Protein AF-U2CK22-F1 (afdb_monomer_lite)

Structure (mmCIF, N/CA/C/O backbone):
data_AF-U2CK22-F1
#
_entry.id   AF-U2CK22-F1
#
loop_
_atom_site.group_PDB
_atom_site.id
_atom_site.type_symbol
_atom_site.label_atom_id
_atom_site.label_alt_id
_atom_site.label_comp_id
_atom_site.label_asym_id
_atom_site.label_entity_id
_atom_site.label_seq_id
_atom_site.pdbx_PDB_ins_code
_atom_site.Cartn_x
_atom_site.Cartn_y
_atom_site.Cartn_z
_atom_site.occupancy
_atom_site.B_iso_or_equiv
_atom_site.auth_seq_id
_atom_site.auth_comp_id
_atom_site.auth_asym_id
_atom_site.auth_atom_id
_atom_site.pdbx_PDB_model_num
ATOM 1 N N . MET A 1 1 ? -16.605 -0.017 21.828 1.00 58.69 1 MET A N 1
ATOM 2 C CA . MET A 1 1 ? -15.146 -0.280 21.862 1.00 58.69 1 MET A CA 1
ATOM 3 C C . MET A 1 1 ? -14.783 -1.542 21.091 1.00 58.69 1 MET A C 1
ATOM 5 O O . MET A 1 1 ? -13.920 -1.447 20.230 1.00 58.69 1 MET A O 1
ATOM 9 N N . GLU A 1 2 ? -15.445 -2.678 21.338 1.00 67.06 2 GLU A N 1
ATOM 10 C CA . GLU A 1 2 ? -15.162 -3.943 20.631 1.00 67.06 2 GLU A CA 1
ATOM 11 C C . GLU A 1 2 ? -15.330 -3.843 19.102 1.00 67.06 2 GLU A C 1
ATOM 13 O O . GLU A 1 2 ? -14.438 -4.231 18.357 1.00 67.06 2 GLU A O 1
ATOM 18 N N . GLU A 1 3 ? -16.412 -3.217 18.627 1.00 75.75 3 GLU A N 1
ATOM 19 C CA . GLU A 1 3 ? -16.677 -3.014 17.188 1.00 75.75 3 GLU A CA 1
ATOM 20 C C . GLU A 1 3 ? -15.591 -2.198 16.473 1.00 75.75 3 GLU A C 1
ATOM 22 O O . GLU A 1 3 ? -15.216 -2.494 15.340 1.00 75.75 3 GLU A O 1
ATOM 27 N N . TYR A 1 4 ? -15.035 -1.197 17.157 1.00 78.38 4 TYR A N 1
ATOM 28 C CA . TYR A 1 4 ? -13.980 -0.350 16.608 1.00 78.38 4 TYR A CA 1
ATOM 29 C C . TYR A 1 4 ? -12.685 -1.134 16.454 1.00 78.38 4 TYR A C 1
ATOM 31 O O . TYR A 1 4 ? -12.083 -1.127 15.384 1.00 78.38 4 TYR A O 1
ATOM 39 N N . LYS A 1 5 ? -12.299 -1.892 17.484 1.00 80.81 5 LYS A N 1
ATOM 40 C CA . LYS A 1 5 ? -11.118 -2.757 17.416 1.00 80.81 5 LYS A CA 1
ATOM 41 C C . LYS A 1 5 ? -11.220 -3.750 16.265 1.00 80.81 5 LYS A C 1
ATOM 43 O O . LYS A 1 5 ? -10.226 -3.953 15.577 1.00 80.81 5 LYS A O 1
ATOM 48 N N . VAL A 1 6 ? -12.402 -4.314 16.009 1.00 87.44 6 VAL A N 1
ATOM 49 C CA . VAL A 1 6 ? -12.618 -5.217 14.868 1.00 87.44 6 VAL A CA 1
ATOM 50 C C . VAL A 1 6 ? -12.380 -4.501 13.536 1.00 87.44 6 VAL A C 1
ATOM 52 O O . VAL A 1 6 ? -11.665 -5.034 12.690 1.00 87.44 6 VAL A O 1
ATOM 55 N N . LEU A 1 7 ? -12.923 -3.295 13.344 1.00 86.56 7 LEU A N 1
ATOM 56 C CA . LEU A 1 7 ? -12.722 -2.519 12.111 1.00 86.56 7 LEU A CA 1
ATOM 57 C C . LEU A 1 7 ? -11.252 -2.146 11.889 1.00 86.56 7 LEU A C 1
ATOM 59 O O . LEU A 1 7 ? -10.719 -2.366 10.803 1.00 86.56 7 LEU A O 1
ATOM 63 N N . PHE A 1 8 ? -10.579 -1.638 12.920 1.00 85.56 8 PHE A N 1
ATOM 64 C CA . PHE A 1 8 ? -9.168 -1.260 12.829 1.00 85.56 8 PHE A CA 1
ATOM 65 C C . PHE A 1 8 ? -8.238 -2.472 12.672 1.00 85.56 8 PHE A C 1
ATOM 67 O O . PHE A 1 8 ? -7.241 -2.384 11.956 1.00 85.56 8 PHE A O 1
ATOM 74 N N . THR A 1 9 ? -8.592 -3.622 13.252 1.00 89.25 9 THR A N 1
ATOM 75 C CA . THR A 1 9 ? -7.874 -4.886 13.022 1.00 89.25 9 THR A CA 1
ATOM 76 C C . THR A 1 9 ? -8.012 -5.320 11.568 1.00 89.25 9 THR A C 1
ATOM 78 O O . THR A 1 9 ? -7.001 -5.523 10.910 1.00 89.25 9 THR A O 1
ATOM 81 N N . LYS A 1 10 ? -9.234 -5.334 11.017 1.00 90.88 10 LYS A N 1
ATOM 82 C CA . LYS A 1 10 ? -9.451 -5.637 9.592 1.00 90.88 10 LYS A CA 1
ATOM 83 C C . LYS A 1 10 ? -8.674 -4.691 8.681 1.00 90.88 10 LYS A C 1
ATOM 85 O O . LYS A 1 10 ? -8.083 -5.127 7.698 1.00 90.88 10 LYS A O 1
ATOM 90 N N . PHE A 1 11 ? -8.654 -3.401 9.011 1.00 90.19 11 PHE A N 1
ATOM 91 C CA . PHE A 1 11 ? -7.886 -2.415 8.260 1.00 90.19 11 PHE A CA 1
ATOM 92 C C . PHE A 1 11 ? -6.379 -2.704 8.301 1.00 90.19 11 PHE A C 1
ATOM 94 O O . PHE A 1 11 ? -5.703 -2.616 7.272 1.00 90.19 11 PHE A O 1
ATOM 101 N N . LYS A 1 12 ? -5.844 -3.071 9.472 1.00 89.75 12 LYS A N 1
ATOM 102 C CA . LYS A 1 12 ? -4.444 -3.476 9.630 1.00 89.75 12 LYS A CA 1
ATOM 103 C C . LYS A 1 12 ? -4.135 -4.742 8.835 1.00 89.75 12 LYS A C 1
ATOM 105 O O . LYS A 1 12 ? -3.149 -4.747 8.106 1.00 89.75 12 LYS A O 1
ATOM 110 N N . ASP A 1 13 ? -4.977 -5.764 8.932 1.00 92.25 13 ASP A N 1
ATOM 111 C CA . ASP A 1 13 ? -4.790 -7.036 8.229 1.00 92.25 13 ASP A CA 1
ATOM 112 C C . ASP A 1 13 ? -4.759 -6.810 6.715 1.00 92.25 13 ASP A C 1
ATOM 114 O O . ASP A 1 13 ? -3.807 -7.207 6.047 1.00 92.25 13 ASP A O 1
ATOM 118 N N . LYS A 1 14 ? -5.714 -6.033 6.185 1.00 93.00 14 LYS A N 1
ATOM 119 C CA . LYS A 1 14 ? -5.733 -5.654 4.764 1.00 93.00 14 LYS A CA 1
ATOM 120 C C . LYS A 1 14 ? -4.538 -4.804 4.352 1.00 93.00 14 LYS A C 1
ATOM 122 O O . LYS A 1 14 ? -4.032 -4.948 3.244 1.00 93.00 14 LYS A O 1
ATOM 127 N N . SER A 1 15 ? -4.047 -3.941 5.237 1.00 91.19 15 SER A N 1
ATOM 128 C CA . SER A 1 15 ? -2.815 -3.186 4.986 1.00 91.19 15 SER A CA 1
ATOM 129 C C . SER A 1 15 ? -1.583 -4.106 4.946 1.00 91.19 15 SER A C 1
ATOM 131 O O . SER A 1 15 ? -0.671 -3.860 4.161 1.00 91.19 15 SER A O 1
ATOM 133 N N . GLY A 1 16 ? -1.567 -5.183 5.739 1.00 91.75 16 GLY A N 1
ATOM 134 C CA . GLY A 1 16 ? -0.545 -6.232 5.693 1.00 91.75 16 GLY A CA 1
ATOM 135 C C . GLY A 1 16 ? -0.596 -7.050 4.401 1.00 91.75 16 GLY A C 1
ATOM 136 O O . GLY A 1 16 ? 0.420 -7.176 3.723 1.00 91.75 16 GLY A O 1
ATOM 137 N N . GLU A 1 17 ? -1.784 -7.516 4.009 1.00 93.44 17 GLU A N 1
ATOM 138 C CA . GLU A 1 17 ? -2.002 -8.210 2.730 1.00 93.44 17 GLU A CA 1
ATOM 139 C C . GLU A 1 17 ? -1.563 -7.345 1.537 1.00 93.44 17 GLU A C 1
ATOM 141 O O . GLU A 1 17 ? -0.931 -7.831 0.599 1.00 93.44 17 GLU A O 1
ATOM 146 N N . LEU A 1 18 ? -1.845 -6.038 1.584 1.00 93.38 18 LEU A N 1
ATOM 147 C CA . LEU A 1 18 ? -1.411 -5.092 0.559 1.00 93.38 18 LEU A CA 1
ATOM 148 C C . LEU A 1 18 ? 0.118 -4.986 0.500 1.00 93.38 18 LEU A C 1
ATOM 150 O O . LEU A 1 18 ? 0.689 -4.972 -0.588 1.00 93.38 18 LEU A O 1
ATOM 154 N N . LEU A 1 19 ? 0.791 -4.921 1.651 1.00 92.75 19 LEU A N 1
ATOM 155 C CA . LEU A 1 19 ? 2.254 -4.888 1.707 1.00 92.75 19 LEU A CA 1
ATOM 156 C C . LEU A 1 19 ? 2.875 -6.157 1.116 1.00 92.75 19 LEU A C 1
ATOM 158 O O . LEU A 1 19 ? 3.840 -6.063 0.357 1.00 92.75 19 LEU A O 1
ATOM 162 N N . GLU A 1 20 ? 2.321 -7.329 1.423 1.00 93.81 20 GLU A N 1
ATOM 163 C CA . GLU A 1 20 ? 2.767 -8.590 0.824 1.00 93.81 20 GLU A CA 1
ATOM 164 C C . GLU A 1 20 ? 2.558 -8.599 -0.693 1.00 93.81 20 GLU A C 1
ATOM 166 O O . GLU A 1 20 ? 3.492 -8.911 -1.434 1.00 93.81 20 GLU A O 1
ATOM 171 N N . ALA A 1 21 ? 1.384 -8.175 -1.169 1.00 93.00 21 ALA A N 1
ATOM 172 C CA . ALA A 1 21 ? 1.087 -8.086 -2.597 1.00 93.00 21 ALA A CA 1
ATOM 173 C C . ALA A 1 21 ? 2.056 -7.139 -3.332 1.00 93.00 21 ALA A C 1
ATOM 175 O O . ALA A 1 21 ? 2.594 -7.490 -4.384 1.00 93.00 21 ALA A O 1
ATOM 176 N N . ILE A 1 22 ? 2.356 -5.970 -2.749 1.00 91.38 22 ILE A N 1
ATOM 177 C CA . ILE A 1 22 ? 3.333 -5.014 -3.297 1.00 91.38 22 ILE A CA 1
ATOM 178 C C . ILE A 1 22 ? 4.731 -5.639 -3.366 1.00 91.38 22 ILE A C 1
ATOM 180 O O . ILE A 1 22 ? 5.439 -5.475 -4.365 1.00 91.38 22 ILE A O 1
ATOM 184 N N . ASN A 1 23 ? 5.152 -6.341 -2.313 1.00 91.06 23 ASN A N 1
ATOM 185 C CA . ASN A 1 23 ? 6.470 -6.970 -2.264 1.00 91.06 23 ASN A CA 1
ATOM 186 C C . ASN A 1 23 ? 6.614 -8.082 -3.306 1.00 91.06 23 ASN A C 1
ATOM 188 O O . ASN A 1 23 ? 7.653 -8.146 -3.969 1.00 91.06 23 ASN A O 1
ATOM 192 N N . ASN A 1 24 ? 5.559 -8.874 -3.494 1.00 92.94 24 ASN A N 1
ATOM 193 C CA . ASN A 1 24 ? 5.490 -9.963 -4.467 1.00 92.94 24 ASN A CA 1
ATOM 194 C C . ASN A 1 24 ? 5.239 -9.491 -5.909 1.00 92.94 24 ASN A C 1
ATOM 196 O O . ASN A 1 24 ? 5.241 -10.316 -6.816 1.00 92.94 24 ASN A O 1
ATOM 200 N N . GLU A 1 25 ? 5.051 -8.184 -6.129 1.00 89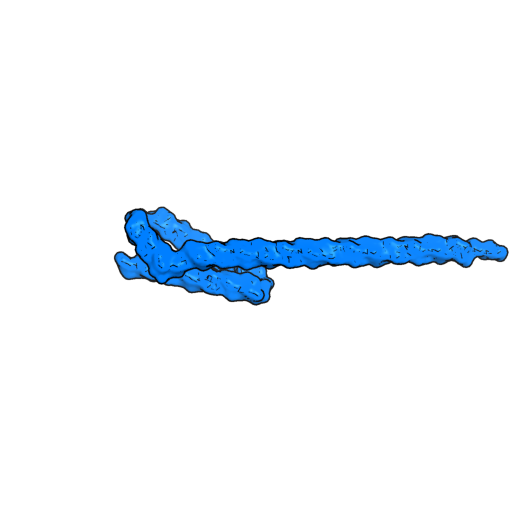.56 25 GLU A N 1
ATOM 201 C CA . GLU A 1 25 ? 4.725 -7.601 -7.440 1.00 89.56 25 GLU A CA 1
ATOM 202 C C . GLU A 1 25 ? 3.429 -8.193 -8.049 1.00 89.56 25 GLU A C 1
ATOM 204 O O . GLU A 1 25 ? 3.251 -8.208 -9.265 1.00 89.56 25 GLU A O 1
ATOM 209 N N . ASP A 1 26 ? 2.495 -8.641 -7.198 1.00 92.56 26 ASP A N 1
ATOM 210 C CA . ASP A 1 26 ? 1.171 -9.132 -7.599 1.00 92.56 26 ASP A CA 1
ATOM 211 C C . ASP A 1 26 ? 0.193 -7.955 -7.735 1.00 92.56 26 ASP A C 1
ATOM 213 O O . ASP A 1 26 ? -0.532 -7.588 -6.807 1.00 92.56 26 ASP A O 1
ATOM 217 N N . TYR A 1 27 ? 0.218 -7.306 -8.899 1.00 87.94 27 TYR A N 1
ATOM 218 C CA . TYR A 1 27 ? -0.544 -6.079 -9.147 1.00 87.94 27 TYR A CA 1
ATOM 219 C C . TYR A 1 27 ? -2.067 -6.278 -9.163 1.00 87.94 27 TYR A C 1
ATOM 221 O O . TYR A 1 27 ? -2.805 -5.345 -8.835 1.00 87.94 27 TYR A O 1
ATOM 229 N N . ASP A 1 28 ? -2.541 -7.476 -9.512 1.00 90.00 28 ASP A N 1
ATOM 230 C CA . ASP A 1 28 ? -3.969 -7.797 -9.479 1.00 90.00 28 ASP A CA 1
ATOM 231 C C . ASP A 1 28 ? -4.455 -7.859 -8.030 1.00 90.00 28 ASP A C 1
ATOM 233 O O . ASP A 1 28 ? -5.472 -7.248 -7.679 1.00 90.00 28 ASP A O 1
ATOM 237 N N . LEU A 1 29 ? -3.678 -8.515 -7.161 1.00 90.69 29 LEU A N 1
ATOM 238 C CA . LEU A 1 29 ? -3.960 -8.547 -5.733 1.00 90.69 29 LEU A CA 1
ATOM 239 C C . LEU A 1 29 ? -3.826 -7.159 -5.096 1.00 90.69 29 LEU A C 1
ATOM 241 O O . LEU A 1 29 ? -4.678 -6.788 -4.295 1.00 90.69 29 LEU A O 1
ATOM 245 N N . VAL A 1 30 ? -2.834 -6.351 -5.491 1.00 90.38 30 VAL A N 1
ATOM 246 C CA . VAL A 1 30 ? -2.704 -4.955 -5.029 1.00 90.38 30 VAL A CA 1
ATOM 247 C C . VAL A 1 30 ? -3.979 -4.155 -5.307 1.00 90.38 30 VAL A C 1
ATOM 249 O O . VAL A 1 30 ? -4.504 -3.512 -4.398 1.00 90.38 30 VAL A O 1
ATOM 252 N N . ASN A 1 31 ? -4.502 -4.208 -6.536 1.00 88.94 31 ASN A N 1
ATOM 253 C CA . ASN A 1 31 ? -5.720 -3.480 -6.905 1.00 88.94 31 ASN A CA 1
ATOM 254 C C . ASN A 1 31 ? -6.940 -3.963 -6.117 1.00 88.94 31 ASN A C 1
ATOM 256 O O . ASN A 1 31 ? -7.724 -3.147 -5.630 1.00 88.94 31 ASN A O 1
ATOM 260 N N . LYS A 1 32 ? -7.087 -5.282 -5.962 1.00 92.25 32 LYS A N 1
ATOM 261 C CA . LYS A 1 32 ? -8.175 -5.868 -5.178 1.00 92.25 32 LYS A CA 1
ATOM 262 C C . LYS A 1 32 ? -8.114 -5.414 -3.717 1.00 92.25 32 LYS A C 1
ATOM 264 O O . LYS A 1 32 ? -9.100 -4.900 -3.192 1.00 92.25 32 LYS A O 1
ATOM 269 N N . THR A 1 33 ? -6.958 -5.561 -3.075 1.00 91.25 33 THR A N 1
ATOM 270 C CA . THR A 1 33 ? -6.788 -5.254 -1.650 1.00 91.25 33 THR A CA 1
ATOM 271 C C . THR A 1 33 ? -6.916 -3.756 -1.370 1.00 91.25 33 THR A C 1
ATOM 273 O O . THR A 1 33 ? -7.432 -3.379 -0.320 1.00 91.25 33 THR A O 1
ATOM 276 N N . LEU A 1 34 ? -6.524 -2.883 -2.308 1.00 90.12 34 LEU A N 1
ATOM 277 C CA . LEU A 1 34 ? -6.794 -1.443 -2.213 1.00 90.12 34 LEU A CA 1
ATOM 278 C C . LEU A 1 34 ? -8.295 -1.139 -2.158 1.00 90.12 34 LEU A C 1
ATOM 280 O O . LEU A 1 34 ? -8.711 -0.350 -1.314 1.00 90.12 34 LEU A O 1
ATOM 284 N N . GLY A 1 35 ? -9.101 -1.786 -3.005 1.00 89.94 35 GLY A N 1
ATOM 285 C CA . GLY A 1 35 ? -10.557 -1.624 -2.993 1.00 89.94 35 GLY A CA 1
ATOM 286 C C . GLY A 1 35 ? -11.178 -2.060 -1.667 1.00 89.94 35 GLY A C 1
ATOM 287 O O . GLY A 1 35 ? -11.886 -1.285 -1.031 1.00 89.94 35 GLY A O 1
ATOM 288 N N . GLU A 1 36 ? -10.832 -3.260 -1.194 1.00 92.12 36 GLU A N 1
ATOM 289 C CA . GLU A 1 36 ? -11.317 -3.784 0.094 1.00 92.12 36 GLU A CA 1
ATOM 290 C C . GLU A 1 36 ? -10.900 -2.888 1.276 1.00 92.12 36 GLU A C 1
ATOM 292 O O . GLU A 1 36 ? -11.648 -2.698 2.237 1.00 92.12 36 GLU A O 1
ATOM 297 N N . ARG A 1 37 ? -9.701 -2.301 1.209 1.00 90.56 37 ARG A N 1
ATOM 298 C CA . ARG A 1 37 ? -9.204 -1.360 2.216 1.00 90.56 37 ARG A CA 1
ATOM 299 C C . ARG A 1 37 ? -9.973 -0.035 2.199 1.00 90.56 37 ARG A C 1
ATOM 301 O O . ARG A 1 37 ? -10.255 0.501 3.272 1.00 90.56 37 ARG A O 1
ATOM 308 N N . GLU A 1 38 ? -10.321 0.480 1.021 1.00 89.06 38 GLU A N 1
ATOM 309 C CA . GLU A 1 38 ? -11.135 1.693 0.865 1.00 89.06 38 GLU A CA 1
ATOM 310 C C . GLU A 1 38 ? -12.553 1.481 1.417 1.00 89.06 38 GLU A C 1
ATOM 312 O O . GLU A 1 38 ? -13.064 2.331 2.139 1.00 89.06 38 GLU A O 1
ATOM 317 N N . GLU A 1 39 ? -13.160 0.314 1.181 1.00 91.56 39 GLU A N 1
ATOM 318 C CA . GLU A 1 39 ? -14.472 -0.031 1.749 1.00 91.56 39 GLU A CA 1
ATOM 319 C C . GLU A 1 39 ? -14.464 0.019 3.284 1.00 91.56 39 GLU A C 1
ATOM 321 O O . GLU A 1 39 ? -15.378 0.570 3.902 1.00 91.56 39 GLU A O 1
ATOM 326 N N . ILE A 1 40 ? -13.404 -0.495 3.918 1.00 89.62 40 ILE A N 1
ATOM 327 C CA . ILE A 1 40 ? -13.243 -0.407 5.376 1.00 89.62 40 ILE A CA 1
ATOM 328 C C . ILE A 1 40 ? -13.113 1.055 5.819 1.00 89.62 40 ILE A C 1
ATOM 330 O O . ILE A 1 40 ? -13.699 1.434 6.835 1.00 89.62 40 ILE A O 1
ATOM 334 N N . LEU A 1 41 ? -12.384 1.890 5.071 1.00 85.50 41 LEU A N 1
ATOM 335 C CA . LEU A 1 41 ? -12.260 3.318 5.376 1.00 85.50 41 LEU A CA 1
ATOM 336 C C . LEU A 1 41 ? -13.590 4.052 5.260 1.00 85.50 41 LEU A C 1
ATOM 338 O O . LEU A 1 41 ? -13.876 4.894 6.105 1.00 85.50 41 LEU A O 1
ATOM 342 N N . GLU A 1 42 ? -14.410 3.736 4.264 1.00 88.44 42 GLU A N 1
ATOM 343 C CA . GLU A 1 42 ? -15.745 4.317 4.139 1.00 88.44 42 GLU A CA 1
ATOM 344 C C . GLU A 1 42 ? -16.630 3.927 5.325 1.00 88.44 42 GLU A C 1
ATOM 346 O O . GLU A 1 42 ? -17.245 4.795 5.947 1.00 88.44 42 GLU A O 1
ATOM 351 N N . ILE A 1 43 ? -16.603 2.657 5.746 1.00 87.31 43 ILE A N 1
ATOM 352 C CA . ILE A 1 43 ? -17.297 2.226 6.969 1.00 87.31 43 ILE A CA 1
ATOM 353 C C . ILE A 1 43 ? -16.785 3.018 8.177 1.00 87.31 43 ILE A C 1
ATOM 355 O O . ILE A 1 43 ? -17.581 3.519 8.971 1.00 87.31 43 ILE A O 1
ATOM 359 N N . VAL A 1 44 ? -15.469 3.203 8.298 1.00 82.75 44 VAL A N 1
ATOM 360 C CA . VAL A 1 44 ? -14.872 3.994 9.379 1.00 82.75 44 VAL A CA 1
ATOM 361 C C . VAL A 1 44 ? -15.313 5.466 9.311 1.00 82.75 44 VAL A C 1
ATOM 363 O O . VAL A 1 44 ? -15.645 6.050 10.333 1.00 82.75 44 VAL A O 1
ATOM 366 N N . LYS A 1 45 ? -15.399 6.081 8.131 1.00 81.81 45 LYS A N 1
ATOM 367 C CA . LYS A 1 45 ? -15.867 7.473 7.985 1.00 81.81 45 LYS A CA 1
ATOM 368 C C . LYS A 1 45 ? -17.336 7.642 8.381 1.00 81.81 45 LYS A C 1
ATOM 370 O O . LYS A 1 45 ? -17.700 8.686 8.913 1.00 81.81 45 LYS A O 1
ATOM 375 N N . THR A 1 46 ? -18.175 6.636 8.122 1.00 84.94 46 THR A N 1
ATOM 376 C CA . THR A 1 46 ? -19.603 6.669 8.503 1.00 84.94 46 THR A CA 1
ATOM 377 C C . THR A 1 46 ? -19.834 6.498 10.004 1.00 84.94 46 THR A C 1
ATOM 379 O O . THR A 1 46 ? -20.870 6.907 10.527 1.00 84.94 46 THR A O 1
ATOM 382 N N . GLN A 1 47 ? -18.871 5.914 10.712 1.00 79.94 47 GLN A N 1
ATOM 383 C CA . GLN A 1 47 ? -18.902 5.778 12.160 1.00 79.94 47 GLN A CA 1
ATOM 384 C C . GLN A 1 47 ? -18.469 7.115 12.784 1.00 79.94 47 GLN A C 1
ATOM 386 O O . GLN A 1 47 ? -17.388 7.629 12.504 1.00 79.94 47 GLN A O 1
ATOM 391 N N . ASN A 1 48 ? -19.312 7.701 13.640 1.00 71.62 48 ASN A N 1
ATOM 392 C CA . ASN A 1 48 ? -19.018 8.959 14.340 1.00 71.62 48 ASN A CA 1
ATOM 393 C C . ASN A 1 48 ? -17.963 8.739 15.441 1.00 71.62 48 ASN A C 1
ATOM 395 O O . ASN A 1 48 ? -18.265 8.708 16.636 1.00 71.62 48 ASN A O 1
ATOM 399 N N . PHE A 1 49 ? -16.707 8.558 15.038 1.00 75.69 49 PHE A N 1
ATOM 400 C CA . PHE A 1 49 ? -15.586 8.430 15.959 1.00 75.69 49 PHE A CA 1
ATOM 401 C C . PHE A 1 49 ? -15.297 9.753 16.662 1.00 75.69 49 PHE A C 1
ATOM 403 O O . PHE A 1 49 ? -15.191 10.805 16.027 1.00 75.69 49 PHE A O 1
ATOM 410 N N . SER A 1 50 ? -15.078 9.695 17.978 1.00 82.06 50 SER A N 1
ATOM 411 C CA . SER A 1 50 ? -14.413 10.804 18.657 1.00 82.06 50 SER A CA 1
ATOM 412 C C . SER A 1 50 ? -12.956 10.874 18.199 1.00 82.06 50 SER A C 1
ATOM 414 O O . SER A 1 50 ? -12.325 9.863 17.863 1.00 82.06 50 SER A O 1
ATOM 416 N N . LYS A 1 51 ? -12.403 12.086 18.203 1.00 83.50 51 LYS A N 1
ATOM 417 C CA . LYS A 1 51 ? -11.012 12.320 17.813 1.00 83.50 51 LYS A CA 1
ATOM 418 C C . LYS A 1 51 ? -10.033 11.561 18.715 1.00 83.50 51 LYS A C 1
ATOM 420 O O . LYS A 1 51 ? -9.003 11.102 18.226 1.00 83.50 51 LYS A O 1
ATOM 425 N N . GLU A 1 52 ? -10.349 11.406 20.003 1.00 85.75 52 GLU A N 1
ATOM 426 C CA . GLU A 1 52 ? -9.526 10.636 20.94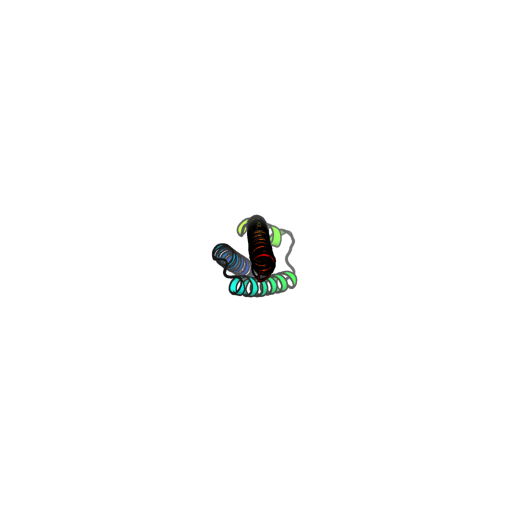1 1.00 85.75 52 GLU A CA 1
ATOM 427 C C . GLU A 1 52 ? -9.485 9.151 20.575 1.00 85.75 52 GLU A C 1
ATOM 429 O O . GLU A 1 52 ? -8.397 8.587 20.502 1.00 85.75 52 GLU A O 1
ATOM 434 N N . ILE A 1 53 ? -10.638 8.543 20.268 1.00 82.12 53 ILE A N 1
ATOM 435 C CA . ILE A 1 53 ? -10.713 7.121 19.896 1.00 82.12 53 ILE A CA 1
ATOM 436 C C . ILE A 1 53 ? -9.927 6.872 18.610 1.00 82.12 53 ILE A C 1
ATOM 438 O O . ILE A 1 53 ? -9.155 5.921 18.530 1.00 8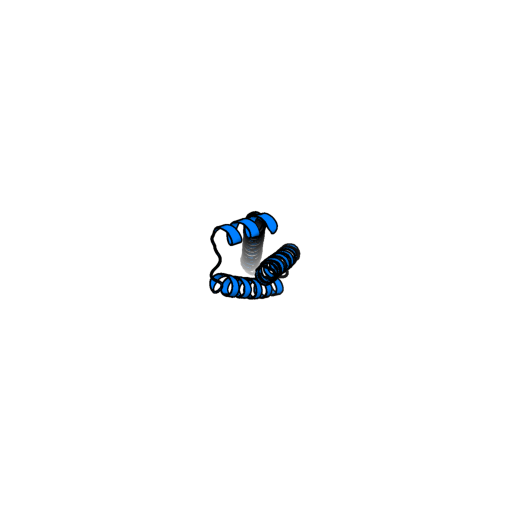2.12 53 ILE A O 1
ATOM 442 N N . PHE A 1 54 ? -10.079 7.740 17.607 1.00 82.38 54 PHE A N 1
ATOM 443 C CA . PHE A 1 54 ? -9.322 7.602 16.364 1.00 82.38 54 PHE A CA 1
ATOM 444 C C . PHE A 1 54 ? -7.811 7.690 16.607 1.00 82.38 54 PHE A C 1
ATOM 446 O O . PHE A 1 54 ? -7.050 6.896 16.057 1.00 82.38 54 PHE A O 1
ATOM 453 N N . LYS A 1 55 ? -7.370 8.629 17.454 1.00 86.62 55 LYS A N 1
ATOM 454 C CA . LYS A 1 55 ? -5.955 8.785 17.802 1.00 86.62 55 LYS A CA 1
ATOM 455 C C . LYS A 1 55 ? -5.411 7.547 18.520 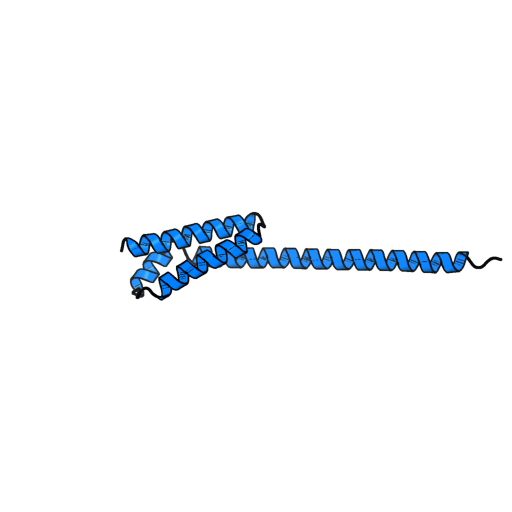1.00 86.62 55 LYS A C 1
ATOM 457 O O . LYS A 1 55 ? -4.360 7.048 18.131 1.00 86.62 55 LYS A O 1
ATOM 462 N N . GLU A 1 56 ? -6.140 7.036 19.508 1.00 87.00 56 GLU A N 1
ATOM 463 C CA . GLU A 1 56 ? -5.759 5.834 20.254 1.00 87.00 56 GLU A CA 1
ATOM 464 C C . GLU A 1 56 ? -5.643 4.615 19.329 1.00 87.00 56 GLU A C 1
ATOM 466 O O . GLU A 1 56 ? -4.671 3.867 19.399 1.00 87.00 56 GLU A O 1
ATOM 471 N N . MET A 1 57 ? -6.590 4.437 18.403 1.00 83.00 57 MET A N 1
ATOM 472 C CA . MET A 1 57 ? -6.528 3.344 17.429 1.00 83.00 57 MET A CA 1
ATOM 473 C C . MET A 1 57 ? -5.386 3.537 16.422 1.00 83.00 57 MET A C 1
ATOM 475 O O . MET A 1 57 ? -4.695 2.578 16.089 1.00 83.00 57 MET A O 1
ATOM 479 N N . ASN A 1 58 ? -5.132 4.765 15.964 1.00 84.81 58 ASN A N 1
ATOM 480 C CA . ASN A 1 58 ? -4.007 5.061 15.076 1.00 84.81 58 ASN A CA 1
ATOM 481 C C . ASN A 1 58 ? -2.658 4.692 15.715 1.00 84.81 58 ASN A C 1
ATOM 483 O O . ASN A 1 58 ? -1.815 4.104 15.038 1.00 84.81 58 ASN A O 1
ATOM 487 N N . GLU A 1 59 ? -2.482 4.990 17.005 1.00 87.12 59 GLU A N 1
ATOM 488 C CA . GLU A 1 59 ? -1.295 4.612 17.783 1.00 87.12 59 GLU A CA 1
ATOM 489 C C . GLU A 1 59 ? -1.227 3.092 18.006 1.00 87.12 59 GLU A C 1
ATOM 491 O O . GLU A 1 59 ? -0.203 2.474 17.719 1.00 87.12 59 GLU A O 1
ATOM 496 N N . LEU A 1 60 ? -2.327 2.464 18.437 1.00 84.56 60 LEU A N 1
ATOM 497 C CA . LEU A 1 60 ? -2.381 1.027 18.732 1.00 84.56 60 LEU A CA 1
ATOM 498 C C . LEU A 1 60 ? -2.075 0.152 17.506 1.00 84.56 60 LEU A C 1
ATOM 500 O O . LEU A 1 60 ? -1.409 -0.879 17.617 1.00 84.56 60 LEU A O 1
ATOM 504 N N . PHE A 1 61 ? -2.578 0.546 16.337 1.00 83.50 61 PHE A N 1
ATOM 505 C CA . PHE A 1 61 ? -2.430 -0.213 15.095 1.00 83.50 61 PHE A CA 1
ATOM 506 C C . PHE A 1 61 ? -1.290 0.296 14.204 1.00 83.50 61 PHE A C 1
ATOM 508 O O . PHE A 1 61 ? -1.059 -0.274 13.139 1.00 83.50 61 PHE A O 1
ATOM 515 N N . ASN A 1 62 ? -0.571 1.331 14.642 1.00 87.56 62 ASN A N 1
ATOM 516 C CA . ASN A 1 62 ? 0.509 1.991 13.915 1.00 87.56 62 ASN A CA 1
ATOM 517 C C . ASN A 1 62 ? 0.166 2.317 12.445 1.00 87.56 62 ASN A C 1
ATOM 519 O O . ASN A 1 62 ? 0.914 2.027 11.503 1.00 87.56 62 ASN A O 1
ATOM 523 N N . ILE A 1 63 ? -1.029 2.876 12.241 1.00 86.31 63 ILE A N 1
ATOM 524 C CA . ILE A 1 63 ? -1.621 3.081 10.911 1.00 86.31 63 ILE A CA 1
ATOM 525 C C . ILE A 1 63 ? -0.794 4.070 10.089 1.00 86.31 63 ILE A C 1
ATOM 527 O O . ILE A 1 63 ? -0.566 3.849 8.900 1.00 86.31 63 ILE A O 1
ATOM 531 N N . GLN A 1 64 ? -0.322 5.141 10.725 1.00 88.06 64 GLN A N 1
ATOM 532 C CA . GLN A 1 64 ? 0.422 6.202 10.055 1.00 88.06 64 GLN A CA 1
ATOM 533 C C . GLN A 1 64 ? 1.754 5.707 9.472 1.00 88.06 64 GLN A C 1
ATOM 535 O O . GLN A 1 64 ? 2.058 6.004 8.315 1.00 88.06 64 GLN A O 1
ATOM 540 N N . ASP A 1 65 ? 2.513 4.916 10.231 1.00 89.38 65 ASP A N 1
ATOM 541 C CA . ASP A 1 65 ? 3.776 4.339 9.760 1.00 89.38 65 ASP A CA 1
ATOM 542 C C . ASP A 1 65 ? 3.539 3.322 8.641 1.00 89.38 65 ASP A C 1
ATOM 544 O O . ASP A 1 65 ? 4.241 3.325 7.627 1.00 89.38 65 ASP A O 1
ATOM 548 N N . THR A 1 66 ? 2.508 2.486 8.793 1.00 89.31 66 THR A N 1
ATOM 549 C CA . THR A 1 66 ? 2.119 1.496 7.779 1.00 89.31 66 THR A CA 1
ATOM 550 C C . THR A 1 66 ? 1.756 2.182 6.459 1.00 89.31 66 THR A C 1
ATOM 552 O O . THR A 1 66 ? 2.205 1.770 5.391 1.00 89.31 66 THR A O 1
ATOM 555 N N . GLU A 1 67 ? 1.002 3.280 6.519 1.00 90.00 67 GLU A N 1
ATOM 556 C CA . GLU A 1 67 ? 0.633 4.071 5.344 1.00 90.00 67 GLU A CA 1
ATOM 557 C C . GLU A 1 67 ? 1.849 4.734 4.682 1.00 90.00 67 GLU A C 1
ATOM 559 O O . GLU A 1 67 ? 1.969 4.747 3.453 1.00 90.00 67 GLU A O 1
ATOM 564 N N . ALA A 1 68 ? 2.779 5.267 5.479 1.00 91.81 68 ALA A N 1
ATOM 565 C CA . ALA A 1 68 ? 4.020 5.840 4.965 1.00 91.81 68 ALA A CA 1
ATOM 566 C C . ALA A 1 68 ? 4.877 4.781 4.246 1.00 91.81 68 ALA A C 1
ATOM 568 O O . ALA A 1 68 ? 5.420 5.046 3.166 1.00 91.81 68 ALA A O 1
ATOM 569 N N . LEU A 1 69 ? 4.950 3.568 4.803 1.00 92.06 69 LEU A N 1
ATOM 570 C CA . LEU A 1 69 ? 5.650 2.438 4.198 1.00 92.06 69 LEU A CA 1
ATOM 571 C C . LEU A 1 69 ? 5.018 2.029 2.862 1.00 92.06 69 LEU A C 1
ATOM 573 O O . LEU A 1 69 ? 5.732 1.926 1.864 1.00 92.06 69 LEU A O 1
ATOM 577 N N . ILE A 1 70 ? 3.691 1.863 2.817 1.00 91.12 70 ILE A N 1
ATOM 578 C CA . ILE A 1 70 ? 2.953 1.526 1.587 1.00 91.12 70 ILE A CA 1
ATOM 579 C C . ILE A 1 70 ? 3.244 2.557 0.489 1.00 91.12 70 ILE A C 1
ATOM 581 O O . ILE A 1 70 ? 3.623 2.187 -0.624 1.00 91.12 70 ILE A O 1
ATOM 585 N N . LYS A 1 71 ? 3.140 3.855 0.805 1.00 92.19 71 LYS A N 1
ATOM 586 C CA . LYS A 1 71 ? 3.435 4.940 -0.149 1.00 92.19 71 LYS A CA 1
ATOM 587 C C . LYS A 1 71 ? 4.860 4.875 -0.682 1.00 92.19 71 LYS A C 1
ATOM 589 O O . LYS A 1 71 ? 5.081 5.045 -1.881 1.00 92.19 71 LYS A O 1
ATOM 594 N N . THR A 1 72 ? 5.817 4.615 0.202 1.00 94.50 72 THR A N 1
ATOM 595 C CA . THR A 1 72 ? 7.233 4.518 -0.163 1.00 94.50 72 THR A CA 1
ATOM 596 C C . THR A 1 72 ? 7.468 3.353 -1.118 1.00 94.50 72 THR A C 1
ATOM 598 O O . THR A 1 72 ? 8.087 3.538 -2.166 1.00 94.50 72 THR A O 1
ATOM 601 N N . LEU A 1 73 ? 6.931 2.173 -0.803 1.00 91.75 73 LEU A N 1
ATOM 602 C CA . LEU A 1 73 ? 7.096 0.983 -1.632 1.00 91.75 73 LEU A CA 1
ATOM 603 C C . LEU A 1 73 ? 6.434 1.146 -3.003 1.00 91.75 73 LEU A C 1
ATOM 605 O O . LEU A 1 73 ? 7.064 0.849 -4.016 1.00 91.75 73 LEU A O 1
ATOM 609 N N . LEU A 1 74 ? 5.214 1.686 -3.067 1.00 90.19 74 LEU A N 1
ATOM 610 C CA . LEU A 1 74 ? 4.544 1.957 -4.343 1.00 90.19 74 LEU A CA 1
ATOM 611 C C . LEU A 1 74 ? 5.350 2.925 -5.218 1.00 90.19 74 LEU A C 1
ATOM 613 O O . LEU A 1 74 ? 5.546 2.662 -6.405 1.00 90.19 74 LEU A O 1
ATOM 617 N N . ALA A 1 75 ? 5.875 4.008 -4.636 1.00 91.25 75 ALA A N 1
ATOM 618 C CA . ALA A 1 75 ? 6.709 4.964 -5.360 1.00 91.25 75 ALA A CA 1
ATOM 619 C C . ALA A 1 75 ? 8.001 4.317 -5.891 1.00 91.25 75 ALA A C 1
ATOM 621 O O . ALA A 1 75 ? 8.380 4.531 -7.045 1.00 91.25 75 ALA A O 1
ATOM 622 N N . GLN A 1 76 ? 8.654 3.482 -5.078 1.00 91.81 76 GLN A N 1
ATOM 623 C CA . GLN A 1 76 ? 9.845 2.734 -5.485 1.00 91.81 76 GLN A CA 1
ATOM 624 C C . GLN A 1 76 ? 9.549 1.761 -6.632 1.00 91.81 76 GLN A C 1
ATOM 626 O O . GLN A 1 76 ? 10.283 1.740 -7.624 1.00 91.81 76 GLN A O 1
ATOM 631 N N . LYS A 1 77 ? 8.463 0.983 -6.537 1.00 88.06 77 LYS A N 1
ATOM 632 C CA . LYS A 1 77 ? 8.060 0.036 -7.587 1.00 88.06 77 LYS A CA 1
ATOM 633 C C . LYS A 1 77 ? 7.707 0.759 -8.889 1.00 88.06 77 LYS A C 1
ATOM 635 O O . LYS A 1 77 ? 8.177 0.350 -9.949 1.00 88.06 77 LYS A O 1
ATOM 640 N N . LEU A 1 78 ? 6.982 1.878 -8.820 1.00 87.62 78 LEU A N 1
ATOM 641 C CA . LEU A 1 78 ? 6.682 2.714 -9.987 1.00 87.62 78 LEU A CA 1
ATOM 642 C C . LEU A 1 7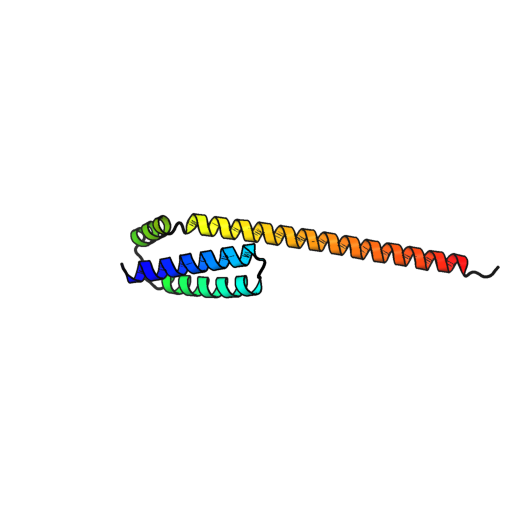8 ? 7.960 3.253 -10.648 1.00 87.62 78 LEU A C 1
ATOM 644 O O . LEU A 1 78 ? 8.080 3.242 -11.874 1.00 87.62 78 LEU A O 1
ATOM 648 N N . SER A 1 79 ? 8.934 3.702 -9.850 1.00 90.62 79 SER A N 1
ATOM 649 C CA . SER A 1 79 ? 10.229 4.150 -10.373 1.00 90.62 79 SER A CA 1
ATOM 650 C C . SER A 1 79 ? 10.958 3.027 -11.115 1.00 90.62 79 SER A C 1
ATOM 652 O O . SER A 1 79 ? 11.445 3.248 -12.223 1.00 90.62 79 SER A O 1
ATOM 654 N N . LYS A 1 80 ? 10.986 1.815 -10.543 1.00 91.25 80 LYS A N 1
ATOM 655 C CA . LYS A 1 80 ? 11.619 0.639 -11.158 1.00 91.25 80 LYS A CA 1
ATOM 656 C C . LYS A 1 80 ? 10.988 0.303 -12.515 1.00 91.25 80 LYS A C 1
ATOM 658 O O . LYS A 1 80 ? 11.714 0.164 -13.497 1.00 91.25 80 LYS A O 1
ATOM 663 N N . VAL A 1 81 ? 9.655 0.253 -12.590 1.00 87.06 81 VAL A N 1
ATOM 664 C CA . VAL A 1 81 ? 8.925 -0.015 -13.844 1.00 87.06 81 VAL A CA 1
ATOM 665 C C . VAL A 1 81 ? 9.245 1.039 -14.908 1.00 87.06 81 VAL A C 1
ATOM 667 O O . VAL A 1 81 ? 9.524 0.701 -16.059 1.00 87.06 81 VAL A O 1
ATOM 670 N N . ASN A 1 82 ? 9.275 2.319 -14.532 1.00 88.25 82 ASN A N 1
ATOM 671 C CA . ASN A 1 82 ? 9.623 3.399 -15.458 1.00 88.25 82 ASN A CA 1
ATOM 672 C C . ASN A 1 82 ? 11.044 3.255 -16.020 1.00 88.25 82 ASN A C 1
ATOM 674 O O . ASN A 1 82 ? 11.275 3.506 -17.206 1.00 88.25 82 ASN A O 1
ATOM 678 N N . ASP A 1 83 ? 12.002 2.848 -15.193 1.00 92.00 83 ASP A N 1
ATOM 679 C CA . ASP A 1 83 ? 13.378 2.646 -15.638 1.00 92.00 83 ASP A CA 1
ATOM 680 C C . ASP A 1 83 ? 13.522 1.414 -16.541 1.00 92.00 83 ASP A C 1
ATOM 682 O O . ASP A 1 83 ? 14.260 1.457 -17.530 1.00 92.00 83 ASP A O 1
ATOM 686 N N . GLU A 1 84 ? 12.775 0.343 -16.277 1.00 90.56 84 GLU A N 1
ATOM 687 C CA . GLU A 1 84 ? 12.694 -0.820 -17.167 1.00 90.56 84 GLU A CA 1
ATOM 688 C C . GLU A 1 84 ? 12.057 -0.464 -18.519 1.00 90.56 84 GLU A C 1
ATOM 690 O O . GLU A 1 84 ? 12.610 -0.807 -19.568 1.00 90.56 84 GLU A O 1
ATOM 695 N N . MET A 1 85 ? 10.976 0.321 -18.531 1.00 87.19 85 MET A N 1
ATOM 696 C CA . MET A 1 85 ? 10.375 0.830 -19.769 1.00 87.19 85 MET A CA 1
ATOM 697 C C . MET A 1 85 ? 11.362 1.669 -20.587 1.00 87.19 85 MET A C 1
ATOM 699 O O . MET A 1 85 ? 11.465 1.487 -21.803 1.00 87.19 85 MET A O 1
ATOM 703 N N . LYS A 1 86 ? 12.129 2.560 -19.944 1.00 89.81 86 LYS A N 1
ATOM 704 C CA . LYS A 1 86 ? 13.173 3.342 -20.630 1.00 89.81 86 LYS A CA 1
ATOM 705 C C . LYS A 1 86 ? 14.229 2.431 -21.254 1.00 89.81 86 LYS A C 1
ATOM 707 O O . LYS A 1 86 ? 14.608 2.648 -22.405 1.00 89.81 86 LYS A O 1
ATOM 712 N N . LYS A 1 87 ? 14.681 1.395 -20.537 1.00 91.12 87 LYS A N 1
ATOM 713 C CA . LYS A 1 87 ? 15.636 0.407 -21.072 1.00 91.12 87 LYS A CA 1
ATOM 714 C C . LYS A 1 87 ? 15.068 -0.314 -22.294 1.00 91.12 87 LYS A C 1
ATOM 716 O O . LYS A 1 87 ? 15.745 -0.378 -23.317 1.00 91.12 87 LYS A O 1
ATOM 721 N N . LEU A 1 88 ? 13.818 -0.778 -22.238 1.00 88.25 88 LEU A N 1
ATOM 722 C CA . LEU A 1 88 ? 13.152 -1.427 -23.374 1.00 88.25 88 LEU A CA 1
ATOM 723 C C . LEU A 1 88 ? 13.045 -0.500 -24.591 1.00 88.25 88 LEU A C 1
ATOM 725 O O . LEU A 1 88 ? 13.326 -0.916 -25.717 1.00 88.25 88 LEU A O 1
ATOM 729 N N . GLN A 1 89 ? 12.697 0.772 -24.379 1.00 86.00 89 GLN A N 1
ATOM 730 C CA . GLN A 1 89 ? 12.652 1.769 -25.450 1.00 86.00 89 GLN A CA 1
ATOM 731 C C . GLN A 1 89 ? 14.028 1.995 -26.087 1.00 86.00 89 GLN A C 1
ATOM 733 O O . GLN A 1 89 ? 14.123 2.097 -27.311 1.00 86.00 89 GLN A O 1
ATOM 738 N N . LEU A 1 90 ? 15.093 2.066 -25.282 1.00 87.81 90 LEU A N 1
ATOM 739 C CA . LEU A 1 90 ? 16.462 2.203 -25.781 1.00 87.81 90 LEU A CA 1
ATOM 740 C C . LEU A 1 90 ? 16.890 0.974 -26.590 1.00 87.81 90 LEU A C 1
ATOM 742 O O . LEU A 1 90 ? 17.398 1.137 -27.698 1.00 87.81 90 LEU A O 1
ATOM 746 N N . THR A 1 91 ? 16.617 -0.238 -26.099 1.00 86.00 91 THR A N 1
ATOM 747 C CA . THR A 1 91 ? 16.918 -1.486 -26.818 1.00 86.00 91 THR A CA 1
ATOM 748 C C . THR A 1 91 ? 16.145 -1.584 -28.134 1.00 86.00 91 THR A C 1
ATOM 750 O O . THR A 1 91 ? 16.728 -1.907 -29.167 1.00 86.00 91 THR A O 1
ATOM 753 N N . SER A 1 92 ? 14.854 -1.239 -28.141 1.00 83.56 92 SER A N 1
ATOM 754 C CA . SER A 1 92 ? 14.042 -1.203 -29.365 1.00 83.56 92 SER A CA 1
ATOM 755 C C . SER A 1 92 ? 14.597 -0.202 -30.387 1.00 83.56 92 SER A C 1
ATOM 757 O O . SER A 1 92 ? 14.785 -0.537 -31.558 1.00 83.56 92 SER A O 1
ATOM 759 N N . LYS A 1 93 ? 14.957 1.012 -29.945 1.00 82.88 93 LYS A N 1
ATOM 760 C CA . LYS A 1 93 ? 15.597 2.024 -30.803 1.00 82.88 93 LYS A CA 1
ATOM 761 C C . LYS A 1 93 ? 16.942 1.547 -31.352 1.00 82.88 93 LYS A C 1
ATOM 763 O O . LYS A 1 93 ? 17.202 1.745 -32.537 1.00 82.88 93 LYS A O 1
ATOM 768 N N . ALA A 1 94 ? 17.772 0.911 -30.525 1.00 77.50 94 ALA A N 1
ATOM 769 C CA . ALA A 1 94 ? 19.051 0.353 -30.949 1.00 77.50 94 ALA A CA 1
ATOM 770 C C . ALA A 1 94 ? 18.849 -0.725 -32.023 1.00 77.50 94 ALA A C 1
ATOM 772 O O . ALA A 1 94 ? 19.416 -0.600 -33.106 1.00 77.50 94 ALA A O 1
ATOM 773 N N . ASN A 1 95 ? 17.973 -1.707 -31.788 1.00 78.12 95 ASN A N 1
ATOM 774 C CA . ASN A 1 95 ? 17.662 -2.755 -32.766 1.00 78.12 95 ASN A CA 1
ATOM 775 C C . ASN A 1 95 ? 17.147 -2.180 -34.092 1.00 78.12 95 ASN A C 1
ATOM 777 O O . ASN A 1 95 ? 17.612 -2.573 -35.161 1.00 78.12 95 ASN A O 1
ATOM 781 N N . ASN A 1 96 ? 16.239 -1.203 -34.038 1.00 79.00 96 ASN A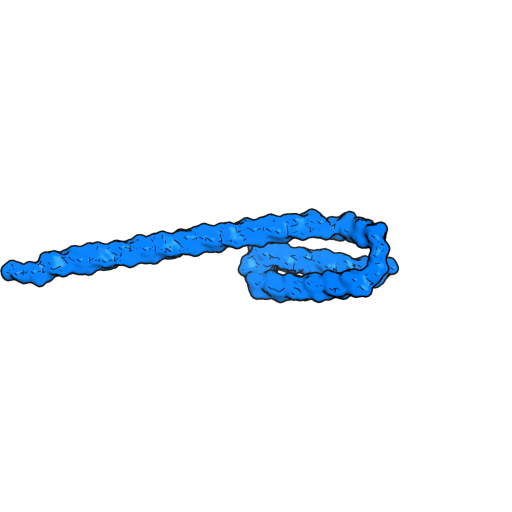 N 1
ATOM 782 C CA . ASN A 1 96 ? 15.722 -0.542 -35.237 1.00 79.00 96 ASN A CA 1
ATOM 783 C C . ASN A 1 96 ? 16.819 0.227 -35.991 1.00 79.00 96 ASN A C 1
ATOM 785 O O . ASN A 1 96 ? 16.869 0.181 -37.220 1.00 79.00 96 ASN A O 1
ATOM 789 N N . SER A 1 97 ? 17.721 0.897 -35.270 1.00 76.19 97 SER A N 1
ATOM 790 C CA . SER A 1 97 ? 18.865 1.607 -35.853 1.00 76.19 97 SER A CA 1
ATOM 791 C C . SER A 1 97 ? 19.855 0.645 -36.521 1.00 76.19 97 SER A C 1
ATOM 793 O O . SER A 1 97 ? 20.238 0.848 -37.676 1.00 76.19 97 SER A O 1
ATOM 795 N N . TYR A 1 98 ? 20.207 -0.455 -35.846 1.00 70.12 98 TYR A N 1
ATOM 796 C CA . TYR A 1 98 ? 21.083 -1.491 -36.393 1.00 70.12 98 TYR A CA 1
ATOM 797 C C . TYR A 1 98 ? 20.485 -2.125 -37.653 1.00 70.12 98 TYR A C 1
ATOM 799 O O . TYR A 1 98 ? 21.161 -2.149 -38.685 1.00 70.12 98 TYR A O 1
ATOM 807 N N . ASN A 1 99 ? 19.215 -2.539 -37.618 1.00 69.25 99 ASN A N 1
ATOM 808 C CA . ASN A 1 99 ? 18.531 -3.133 -38.770 1.00 69.25 99 ASN A CA 1
ATOM 809 C C . ASN A 1 99 ? 18.428 -2.165 -39.955 1.00 69.25 99 ASN A C 1
ATOM 811 O O . ASN A 1 99 ? 18.685 -2.560 -41.093 1.00 69.25 99 ASN A O 1
ATOM 815 N N . LYS A 1 100 ? 18.134 -0.883 -39.703 1.00 70.88 100 LYS A N 1
ATOM 816 C CA . LYS A 1 100 ? 18.115 0.145 -40.751 1.00 70.88 100 LYS A CA 1
ATOM 817 C C . LYS A 1 100 ? 19.499 0.327 -41.383 1.00 70.88 100 LYS A C 1
ATOM 819 O O . LYS A 1 100 ? 19.623 0.295 -42.602 1.00 70.88 100 LYS A O 1
ATOM 824 N N . SER A 1 101 ? 20.550 0.410 -40.563 1.00 65.12 101 SER A N 1
ATOM 825 C CA . SER A 1 101 ? 21.936 0.538 -41.043 1.00 65.12 101 SER A CA 1
ATOM 826 C C . SER A 1 101 ? 22.433 -0.689 -41.822 1.00 65.12 101 SER A C 1
ATOM 828 O O . SER A 1 101 ? 23.307 -0.572 -42.682 1.00 65.12 101 SER A O 1
ATOM 830 N N . PHE A 1 102 ? 21.921 -1.882 -41.507 1.00 62.06 102 PHE A N 1
ATOM 831 C CA . PHE A 1 102 ? 22.242 -3.118 -42.217 1.00 62.06 102 PHE A CA 1
ATOM 832 C C . PHE A 1 102 ? 21.528 -3.172 -43.573 1.00 62.06 102 PHE A C 1
ATOM 834 O O . PHE A 1 102 ? 22.151 -3.473 -44.590 1.00 62.06 102 PHE A O 1
ATOM 841 N N . TYR A 1 103 ? 20.248 -2.794 -43.613 1.00 60.75 103 TYR A N 1
ATOM 842 C CA . TYR A 1 103 ? 19.469 -2.733 -44.849 1.00 60.75 103 TYR A CA 1
ATOM 843 C C . TYR A 1 103 ? 20.010 -1.678 -45.830 1.00 60.75 103 TYR A C 1
ATOM 845 O O . TYR A 1 103 ? 20.162 -1.960 -47.020 1.00 60.75 103 TYR A O 1
ATOM 853 N N . ASP A 1 104 ? 20.390 -0.497 -45.330 1.00 60.72 104 ASP A N 1
ATOM 854 C CA . ASP A 1 104 ? 20.995 0.558 -46.151 1.00 60.72 104 ASP A CA 1
ATOM 855 C C . ASP A 1 104 ? 22.381 0.154 -46.686 1.00 60.72 104 ASP A C 1
ATOM 857 O O . ASP A 1 104 ? 22.704 0.448 -47.838 1.00 60.72 104 ASP A O 1
ATOM 861 N N . ARG A 1 105 ? 23.180 -0.604 -45.918 1.00 58.03 105 ARG A N 1
ATOM 862 C CA . ARG A 1 105 ? 24.460 -1.158 -46.401 1.00 58.03 105 ARG A CA 1
ATOM 863 C C . ARG A 1 105 ? 24.278 -2.230 -47.479 1.00 58.03 105 ARG A C 1
ATOM 865 O O . ARG A 1 105 ? 25.003 -2.210 -48.469 1.00 58.03 105 ARG A O 1
ATOM 872 N N . ASN A 1 106 ? 23.278 -3.102 -47.364 1.00 57.00 106 ASN A N 1
ATOM 873 C CA . ASN A 1 106 ? 22.981 -4.111 -48.393 1.00 57.00 106 ASN A CA 1
ATOM 874 C C . ASN A 1 106 ? 22.463 -3.500 -49.712 1.00 57.00 106 ASN A C 1
ATOM 876 O O . ASN A 1 106 ? 22.657 -4.076 -50.785 1.00 57.00 106 ASN A O 1
ATOM 880 N N . LYS A 1 107 ? 21.868 -2.299 -49.675 1.00 55.50 107 LYS A N 1
ATOM 881 C CA . LYS A 1 107 ? 21.524 -1.528 -50.885 1.00 55.50 107 LYS A CA 1
ATOM 882 C C . LYS A 1 107 ? 22.750 -1.018 -51.655 1.00 55.50 107 LYS A C 1
ATOM 884 O O . LYS A 1 107 ? 22.683 -0.874 -52.871 1.00 55.50 107 LYS A O 1
ATOM 889 N N . ILE A 1 108 ? 23.867 -0.763 -50.971 1.00 55.91 108 ILE A N 1
ATOM 890 C CA . ILE A 1 108 ? 25.113 -0.301 -51.605 1.00 55.91 108 ILE A CA 1
ATOM 891 C C . ILE A 1 108 ? 25.829 -1.466 -52.304 1.00 55.91 108 ILE A C 1
ATOM 893 O O . ILE A 1 108 ? 26.314 -1.298 -53.419 1.00 55.91 108 ILE A O 1
ATOM 897 N N . PHE A 1 109 ? 25.816 -2.665 -51.711 1.00 55.97 109 PHE A N 1
ATOM 898 C CA . PHE A 1 109 ? 26.423 -3.870 -52.300 1.00 55.97 109 PHE A CA 1
ATOM 899 C C . PHE A 1 109 ? 25.563 -4.568 -53.370 1.00 55.97 109 PHE A C 1
ATOM 901 O O . PHE A 1 109 ? 26.037 -5.492 -54.023 1.00 55.97 109 PHE A O 1
ATOM 908 N N . SER A 1 110 ? 24.315 -4.137 -53.582 1.00 57.28 110 SER A N 1
ATOM 909 C CA . SER A 1 110 ? 23.423 -4.673 -54.628 1.00 57.28 110 SER A CA 1
ATOM 910 C C . SER A 1 110 ? 23.436 -3.874 -55.935 1.00 57.28 110 SER A C 1
ATOM 912 O O . SER A 1 110 ? 22.779 -4.273 -56.900 1.00 57.28 110 SER A O 1
ATOM 914 N N . LYS A 1 111 ? 24.224 -2.791 -56.031 1.00 52.25 111 LYS A N 1
ATOM 915 C CA . LYS A 1 111 ? 24.592 -2.237 -57.339 1.00 52.25 111 LYS A CA 1
ATOM 916 C C . LYS A 1 111 ? 25.525 -3.238 -58.026 1.00 52.25 111 LYS A C 1
ATOM 918 O O . LYS A 1 111 ? 26.707 -3.302 -57.705 1.00 52.25 111 LYS A O 1
ATOM 923 N N . LYS A 1 112 ? 24.970 -4.044 -58.941 1.00 53.25 112 LYS A N 1
ATOM 924 C CA . LYS A 1 112 ? 25.753 -4.849 -59.888 1.00 53.25 112 LYS A CA 1
ATOM 925 C C . LYS A 1 112 ? 26.771 -3.938 -60.585 1.00 53.25 112 LYS A C 1
ATOM 927 O O . LYS A 1 112 ? 26.376 -2.896 -61.111 1.00 53.25 112 LYS A O 1
ATOM 932 N N . VAL A 1 113 ? 28.042 -4.341 -60.528 1.00 52.84 113 VAL A N 1
ATOM 933 C CA . VAL A 1 113 ? 29.125 -3.859 -61.400 1.00 52.84 113 VAL A CA 1
ATOM 934 C C . VAL A 1 113 ? 28.829 -4.287 -62.831 1.00 52.84 113 VAL A C 1
ATOM 936 O O . VAL A 1 113 ? 28.334 -5.429 -62.993 1.00 52.84 113 VAL A O 1
#

Foldseek 3Di:
DVVVCVLLVVLLVLLVQLVVCLVVVVVVSNVVSVVVNVVSVVVVVPDPDDPVRVVVSCVVSVVVVSVVVSVVSVVVVVVVVVVVVVVVVVVVVVVVVVVVVVVVVVVVVPPDD

Secondary structure (DSSP, 8-state):
-HHHHHHHHHHHHHHHHHHHHHHTT-HHHHHHHHHHHHHHHHHHHHS---HHHHHHHHHHTTHHHHHHHHHHHHHHHHHHHHHHHHHHHHHHHHHHHHHHHHHHHHHHHTS--

Radius of gyration: 25.77 Å; chains: 1; bounding box: 49×22×83 Å

Sequence (113 aa):
MEEYKVLFTKFKDKSGELLEAINNEDYDLVNKTLGEREEILEIVKTQNFSKEIFKEMNELFNIQDTEALIKTLLAQKLSKVNDEMKKLQLTSKANNSYNKSFYDRNKIFSKKV

pLDDT: mean 83.28, std 11.21, range [52.25, 94.5]